Protein AF-A0A1J3FNR2-F1 (afdb_monomer_lite)

Organism: Noccaea caerulescens (NCBI:txid107243)

Secondary structure (DSSP, 8-state):
-----------------PPP-PPPP---------------------------------------SS---TT---S-HHHHHHHHHHHHHHTT--EEEEEE-SS-EEEEETTGGGT---EEEE-

Structure (mmCIF, N/CA/C/O backbone):
data_AF-A0A1J3FNR2-F1
#
_entry.id   AF-A0A1J3FNR2-F1
#
loop_
_atom_site.group_PDB
_atom_site.id
_atom_site.type_symbol
_atom_site.label_atom_id
_atom_site.label_alt_id
_atom_site.label_comp_id
_atom_site.label_asym_id
_atom_site.label_entity_id
_atom_site.label_seq_id
_atom_site.pdbx_PDB_ins_code
_atom_site.Cartn_x
_atom_site.Cartn_y
_atom_site.Cartn_z
_atom_site.occupancy
_atom_site.B_iso_or_equiv
_atom_site.auth_seq_id
_atom_site.auth_comp_id
_atom_site.auth_asym_id
_atom_site.auth_atom_id
_atom_site.pdbx_PDB_m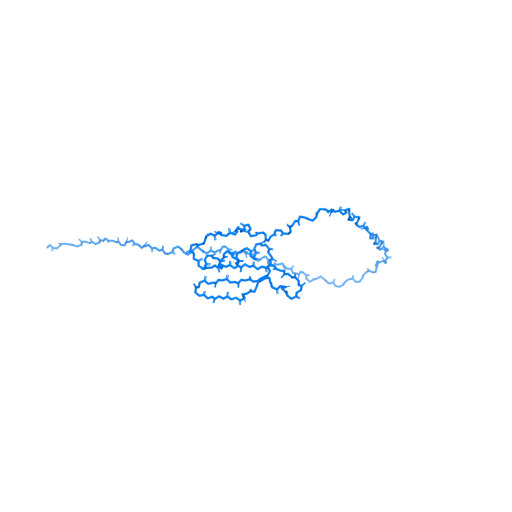odel_num
ATOM 1 N N . GLU A 1 1 ? -10.849 52.577 57.137 1.00 38.50 1 GLU A N 1
ATOM 2 C CA . GLU A 1 1 ? -10.103 51.360 56.778 1.00 38.50 1 GLU A CA 1
ATOM 3 C C . GLU A 1 1 ? -10.486 50.996 55.355 1.00 38.50 1 GLU A C 1
ATOM 5 O O . GLU A 1 1 ? -11.652 50.718 55.123 1.00 38.50 1 GLU A O 1
ATOM 10 N N . GLU A 1 2 ? -9.696 51.356 54.337 1.00 35.31 2 GLU A N 1
ATOM 11 C CA . GLU A 1 2 ? -8.333 50.847 54.023 1.00 35.31 2 GLU A CA 1
ATOM 12 C C . GLU A 1 2 ? -8.389 49.343 53.689 1.00 35.31 2 GLU A C 1
ATOM 14 O O . GLU A 1 2 ? -9.005 48.601 54.437 1.00 35.31 2 GLU A O 1
ATOM 19 N N . ALA A 1 3 ? -7.817 48.781 52.623 1.00 39.41 3 ALA A N 1
ATOM 20 C CA . ALA A 1 3 ? -7.023 49.251 51.488 1.00 39.41 3 ALA A CA 1
ATOM 21 C C . ALA A 1 3 ? -7.000 48.124 50.410 1.0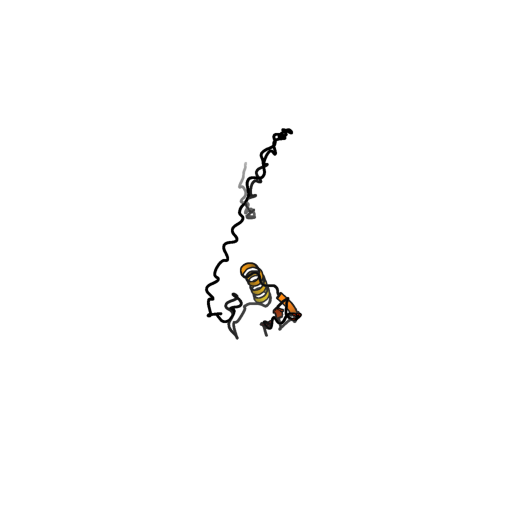0 39.41 3 ALA A C 1
ATOM 23 O O . ALA A 1 3 ? -7.453 47.015 50.682 1.00 39.41 3 ALA A O 1
ATOM 24 N N . GLU A 1 4 ? -6.534 48.458 49.194 1.00 39.41 4 GLU A N 1
ATOM 25 C CA . GLU A 1 4 ? -5.566 47.742 48.313 1.00 39.41 4 GLU A CA 1
ATOM 26 C C . GLU A 1 4 ? -5.250 46.242 48.593 1.00 39.41 4 GLU A C 1
ATOM 28 O O . GLU A 1 4 ? -5.163 45.834 49.739 1.00 39.41 4 GLU A O 1
ATOM 33 N N . LYS A 1 5 ? -4.917 45.329 47.664 1.00 45.31 5 LYS A N 1
ATOM 34 C CA . LYS A 1 5 ? -4.459 45.343 46.259 1.00 45.31 5 LYS A CA 1
ATOM 35 C C . LYS A 1 5 ? -4.274 43.876 45.786 1.00 45.31 5 LYS A C 1
ATOM 37 O O . LYS A 1 5 ? -4.012 43.006 46.603 1.00 45.31 5 LYS A O 1
ATOM 42 N N . GLU A 1 6 ? -4.328 43.700 44.462 1.00 34.16 6 GLU A N 1
ATOM 43 C CA . GLU A 1 6 ? -3.474 42.873 43.568 1.00 34.16 6 GLU A CA 1
ATOM 44 C C . GLU A 1 6 ? -3.260 41.353 43.743 1.00 34.16 6 GLU A C 1
ATOM 46 O O . GLU A 1 6 ? -3.041 40.825 44.825 1.00 34.16 6 GLU A O 1
ATOM 51 N N . GLY A 1 7 ? -3.207 40.662 42.589 1.00 32.94 7 GLY A N 1
ATOM 52 C CA . GLY A 1 7 ? -2.776 39.263 42.474 1.00 32.94 7 GLY A CA 1
ATOM 53 C C . GLY A 1 7 ? -2.953 38.639 41.079 1.00 32.94 7 GLY A C 1
ATOM 54 O O . GLY A 1 7 ? -3.861 37.851 40.862 1.00 32.94 7 GLY A O 1
ATOM 55 N N . THR A 1 8 ? -2.085 39.044 40.155 1.00 32.88 8 THR A N 1
ATOM 56 C CA . THR A 1 8 ? -1.843 38.663 38.746 1.00 32.88 8 THR A CA 1
ATOM 57 C C . THR A 1 8 ? -1.927 37.177 38.315 1.00 32.88 8 THR A C 1
ATOM 59 O O . THR A 1 8 ? -1.425 36.289 38.988 1.00 32.88 8 THR A O 1
ATOM 62 N N . GLN A 1 9 ? -2.524 37.001 37.120 1.00 39.69 9 GLN A N 1
ATOM 63 C CA . GLN A 1 9 ? -2.261 36.120 35.952 1.00 39.69 9 GLN A CA 1
ATOM 64 C C . GLN A 1 9 ? -1.335 34.891 36.069 1.00 39.69 9 GLN A C 1
ATOM 66 O O . GLN A 1 9 ? -0.185 35.013 36.467 1.00 39.69 9 GLN A O 1
ATOM 71 N N . GLU A 1 10 ? -1.750 33.785 35.435 1.00 40.09 10 GLU A N 1
ATOM 72 C CA . GLU A 1 10 ? -0.827 32.969 34.633 1.00 40.09 10 GLU A CA 1
ATOM 73 C C . GLU A 1 10 ? -1.535 32.432 33.375 1.00 40.09 10 GLU A C 1
ATOM 75 O O . GLU A 1 10 ? -2.602 31.818 33.434 1.00 40.09 10 GLU A O 1
ATOM 80 N N . GLN A 1 11 ? -0.961 32.766 32.220 1.00 36.41 11 GLN A N 1
ATOM 81 C CA . GLN A 1 11 ? -1.387 32.384 30.880 1.00 36.41 11 GLN A CA 1
ATOM 82 C C . GLN A 1 11 ? -0.645 31.100 30.486 1.00 36.41 11 GLN A C 1
ATOM 84 O O . GLN A 1 11 ? 0.581 31.089 30.478 1.00 36.41 11 GLN A O 1
ATOM 89 N N . ALA A 1 12 ? -1.363 30.041 30.106 1.00 37.00 12 ALA A N 1
ATOM 90 C CA . ALA A 1 12 ? -0.767 28.898 29.413 1.00 37.00 12 ALA A CA 1
ATOM 91 C C . ALA A 1 12 ? -0.962 29.096 27.905 1.00 37.00 12 ALA A C 1
ATOM 93 O O . ALA A 1 12 ? -2.015 28.784 27.339 1.00 37.00 12 ALA A O 1
ATOM 94 N N . GLU A 1 13 ? 0.037 29.719 27.284 1.00 41.53 13 GLU A N 1
ATOM 95 C CA . GLU A 1 13 ? 0.091 29.981 25.854 1.00 41.53 13 GLU A CA 1
ATOM 96 C C . GLU A 1 13 ? 0.412 28.703 25.061 1.00 41.53 13 GLU A C 1
ATOM 98 O O . GLU A 1 13 ? 1.105 27.786 25.492 1.00 41.53 13 GLU A O 1
ATO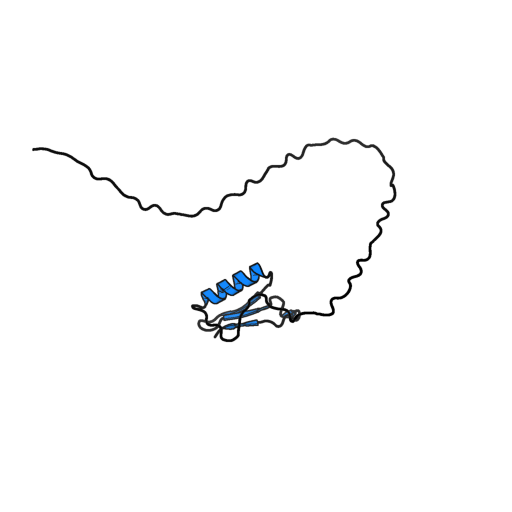M 103 N N . LYS A 1 14 ? -0.192 28.661 23.882 1.00 41.28 14 LYS A N 1
ATOM 104 C CA . LYS A 1 14 ? -0.279 27.588 22.902 1.00 41.28 14 LYS A CA 1
ATOM 105 C C . LYS A 1 14 ? 1.034 27.463 22.124 1.00 41.28 14 LYS A C 1
ATOM 107 O O . LYS A 1 14 ? 1.284 28.266 21.229 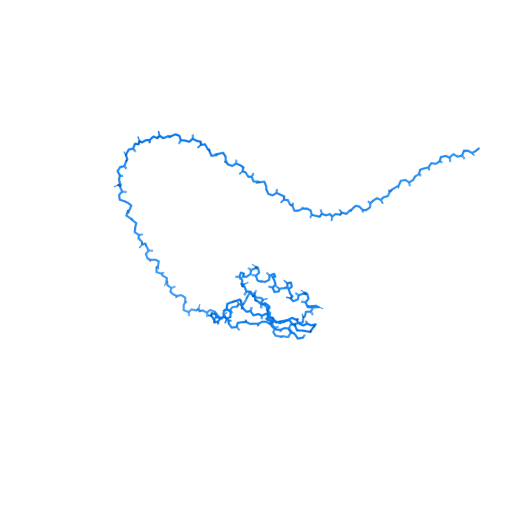1.00 41.28 14 LYS A O 1
ATOM 112 N N . GLU A 1 15 ? 1.825 26.425 22.383 1.00 35.97 15 GLU A N 1
ATOM 113 C CA . GLU A 1 15 ? 3.022 26.157 21.580 1.00 35.97 15 GLU A CA 1
ATOM 114 C C . GLU A 1 15 ? 2.632 25.516 20.235 1.00 35.97 15 GLU A C 1
ATOM 116 O O . GLU A 1 15 ? 2.311 24.334 20.114 1.00 35.97 15 GLU A O 1
ATOM 121 N N . ARG A 1 16 ? 2.586 26.363 19.204 1.00 38.03 16 ARG A N 1
ATOM 122 C CA . ARG A 1 16 ? 2.487 25.997 17.790 1.00 38.03 16 ARG A CA 1
ATOM 123 C C . ARG A 1 16 ? 3.912 25.927 17.250 1.00 38.03 16 ARG A C 1
ATOM 125 O O . ARG A 1 16 ? 4.470 26.963 16.893 1.00 38.03 16 ARG A O 1
ATOM 132 N N . THR A 1 17 ? 4.485 24.729 17.179 1.00 32.88 17 THR A N 1
ATOM 133 C CA . THR A 1 17 ? 5.789 24.494 16.545 1.00 32.88 17 THR A CA 1
ATOM 134 C C . THR A 1 17 ? 5.706 24.882 15.065 1.00 32.88 17 THR A C 1
ATOM 136 O O . THR A 1 17 ? 5.058 24.215 14.257 1.00 32.88 17 THR A O 1
ATOM 139 N N . GLN A 1 18 ? 6.301 26.025 14.732 1.00 42.28 18 GLN A N 1
ATOM 140 C CA . GLN A 1 18 ? 6.467 26.532 13.374 1.00 42.28 18 GLN A CA 1
ATOM 141 C C . GLN A 1 18 ? 7.775 25.972 12.810 1.00 42.28 18 GLN A C 1
ATOM 143 O O . GLN A 1 18 ? 8.806 25.990 13.477 1.00 42.28 18 GLN A O 1
ATOM 148 N N . GLN A 1 19 ? 7.694 25.413 11.605 1.00 40.00 19 GLN A N 1
ATOM 149 C CA . GLN A 1 19 ? 8.829 24.897 10.843 1.00 40.00 19 GLN A CA 1
ATOM 150 C C . GLN A 1 19 ? 9.749 26.067 10.449 1.00 40.00 19 GLN A C 1
ATOM 152 O O . GLN A 1 19 ? 9.218 27.119 10.092 1.00 40.00 19 GLN A O 1
ATOM 157 N N . PRO A 1 20 ? 11.085 25.920 10.491 1.00 38.25 20 PRO A N 1
ATOM 158 C CA . PRO A 1 20 ? 11.986 26.963 10.024 1.00 38.25 20 PRO A CA 1
ATOM 159 C C . PRO A 1 20 ? 11.897 27.107 8.500 1.00 38.25 20 PRO A C 1
ATOM 161 O O . PRO A 1 20 ? 12.066 26.149 7.747 1.00 38.25 20 PRO A O 1
ATOM 164 N N . GLU A 1 21 ? 11.603 28.329 8.075 1.00 47.69 21 GLU A N 1
ATOM 165 C CA . GLU A 1 21 ? 11.643 28.809 6.701 1.00 47.69 21 GLU A CA 1
ATOM 166 C C . GLU A 1 21 ? 13.087 28.831 6.175 1.00 47.69 21 GLU A C 1
ATOM 168 O O . GLU A 1 21 ? 13.935 29.603 6.622 1.00 47.69 21 GLU A O 1
ATOM 173 N N . GLU A 1 22 ? 13.377 27.928 5.241 1.00 44.38 22 GLU A N 1
ATOM 174 C CA . GLU A 1 22 ? 14.643 27.860 4.517 1.00 44.38 22 GLU A CA 1
ATOM 175 C C . GLU A 1 22 ? 14.782 29.109 3.630 1.00 44.38 22 GLU A C 1
ATOM 177 O O . GLU A 1 22 ? 13.948 29.384 2.760 1.00 44.38 22 GLU A O 1
ATOM 182 N N . GLN A 1 23 ? 15.815 29.903 3.913 1.00 42.47 23 GLN A N 1
ATOM 183 C CA . GLN A 1 23 ? 16.146 31.132 3.201 1.00 42.47 23 GLN A CA 1
ATOM 184 C C . GLN A 1 23 ? 16.545 30.782 1.767 1.00 42.47 23 GLN A C 1
ATOM 186 O O . GLN A 1 23 ? 17.504 30.050 1.537 1.00 42.47 23 GLN A O 1
ATOM 191 N N . ARG A 1 24 ? 15.785 31.295 0.798 1.00 51.28 24 ARG A N 1
ATOM 192 C CA . ARG A 1 24 ? 16.123 31.202 -0.622 1.00 51.28 24 ARG A CA 1
ATOM 193 C C . ARG A 1 24 ? 17.179 32.259 -0.905 1.00 51.28 24 ARG A C 1
ATOM 195 O O . ARG A 1 24 ? 16.908 33.440 -0.722 1.00 51.28 24 ARG A O 1
ATOM 202 N N . GLU A 1 25 ? 18.366 31.837 -1.309 1.00 46.03 25 GLU A N 1
ATOM 203 C CA . GLU A 1 25 ? 19.401 32.755 -1.772 1.00 46.03 25 GLU A CA 1
ATOM 204 C C . GLU A 1 25 ? 19.045 33.235 -3.188 1.00 46.03 25 GLU A C 1
ATOM 206 O O . GLU A 1 25 ? 18.932 32.438 -4.123 1.00 46.03 25 GLU A O 1
ATOM 211 N N . ASP A 1 26 ? 18.831 34.543 -3.337 1.00 42.97 26 ASP A N 1
ATOM 212 C CA . ASP A 1 26 ? 18.674 35.213 -4.625 1.00 42.97 26 ASP A CA 1
ATOM 213 C C . ASP A 1 26 ? 20.036 35.252 -5.340 1.00 42.97 26 ASP A C 1
ATOM 215 O O . ASP A 1 26 ? 20.936 36.007 -4.970 1.00 42.97 26 ASP A O 1
ATOM 219 N N . VAL A 1 27 ? 20.211 34.416 -6.365 1.00 59.38 27 VAL A N 1
ATOM 220 C CA . VAL A 1 27 ? 21.384 34.472 -7.246 1.00 59.38 27 VAL A CA 1
ATOM 221 C C . VAL A 1 27 ? 21.208 35.587 -8.278 1.00 59.38 27 VAL A C 1
ATOM 223 O O . VAL A 1 27 ? 20.373 35.499 -9.178 1.00 59.38 27 VAL A O 1
ATOM 226 N N . ASP A 1 28 ? 22.013 36.640 -8.140 1.00 52.28 28 ASP A N 1
ATOM 227 C CA . ASP A 1 28 ? 22.163 37.720 -9.118 1.00 52.28 28 ASP A CA 1
ATOM 228 C C . ASP A 1 28 ? 22.718 37.153 -10.438 1.00 52.28 28 ASP A C 1
ATOM 230 O O . ASP A 1 28 ? 23.877 36.741 -10.530 1.00 52.28 28 ASP A O 1
ATOM 234 N N . VAL A 1 29 ? 21.869 37.074 -11.467 1.00 59.81 29 VAL A N 1
ATOM 235 C CA . VAL A 1 29 ? 22.291 36.722 -12.829 1.00 59.81 29 VAL A CA 1
ATOM 236 C C . VAL A 1 29 ? 22.848 37.986 -13.471 1.00 59.81 29 VAL A C 1
ATOM 238 O O . VAL A 1 29 ? 22.105 38.797 -14.020 1.00 59.81 29 VAL A O 1
ATOM 241 N N . GLY A 1 30 ? 24.167 38.148 -13.377 1.00 49.72 30 GLY A N 1
ATOM 242 C CA . GLY A 1 30 ? 24.894 39.211 -14.059 1.00 49.72 30 GLY A CA 1
ATOM 243 C C . GLY A 1 30 ? 24.700 39.148 -15.577 1.00 49.72 30 GLY A C 1
ATOM 244 O O . GLY A 1 30 ? 24.971 38.127 -16.211 1.00 49.72 30 GLY A O 1
ATOM 245 N N . ASP A 1 31 ? 24.241 40.263 -16.144 1.00 55.62 31 ASP A N 1
ATOM 246 C CA . ASP A 1 31 ? 24.133 40.525 -17.579 1.00 55.62 31 ASP A CA 1
ATOM 247 C C . ASP A 1 31 ? 25.548 40.619 -18.183 1.00 55.62 31 ASP A C 1
ATOM 249 O O . ASP A 1 31 ? 26.294 41.571 -17.942 1.00 55.62 31 ASP A O 1
ATOM 253 N N . GLY A 1 32 ? 25.962 39.554 -18.875 1.00 50.88 32 GLY A N 1
ATOM 254 C CA . GLY A 1 32 ? 27.281 39.409 -19.489 1.00 50.88 32 GLY A CA 1
ATOM 255 C C . GLY A 1 32 ? 27.198 39.530 -21.006 1.00 50.88 32 GLY A C 1
ATOM 256 O O . GLY A 1 32 ? 26.755 38.606 -21.685 1.00 50.88 32 GLY A O 1
ATOM 257 N N . ASP A 1 33 ? 27.637 40.682 -21.502 1.00 56.50 33 ASP A N 1
ATOM 258 C CA . ASP A 1 33 ? 27.569 41.144 -22.886 1.00 56.50 33 ASP A CA 1
ATOM 259 C C . ASP A 1 33 ? 28.273 40.249 -23.931 1.00 56.50 33 ASP A C 1
ATOM 261 O O . ASP A 1 33 ? 29.210 39.490 -23.669 1.00 56.50 33 ASP A O 1
ATOM 265 N N . ASN A 1 34 ? 27.802 40.413 -25.164 1.00 62.50 34 ASN A N 1
ATOM 266 C CA . ASN A 1 34 ? 28.135 39.694 -26.387 1.00 62.50 34 ASN A CA 1
ATOM 267 C C . ASN A 1 34 ? 29.588 39.925 -26.850 1.00 62.50 34 ASN A C 1
ATOM 269 O O . ASN A 1 34 ? 29.970 41.032 -27.230 1.00 62.50 34 ASN A O 1
ATOM 273 N N . GLY A 1 35 ? 30.375 38.847 -26.925 1.00 47.84 35 GLY A N 1
ATOM 274 C CA . GLY A 1 35 ? 31.725 38.844 -27.487 1.00 47.84 35 GLY A CA 1
ATOM 275 C C . GLY A 1 35 ? 31.981 37.619 -28.361 1.00 47.84 35 GLY A C 1
ATOM 276 O O . GLY A 1 35 ? 32.462 36.595 -27.887 1.00 47.84 35 GLY A O 1
ATOM 277 N N . ASN A 1 36 ? 31.686 37.735 -29.657 1.00 62.03 36 ASN A N 1
ATOM 278 C CA . ASN A 1 36 ? 32.147 36.812 -30.694 1.00 62.03 36 ASN A CA 1
ATOM 279 C C . ASN A 1 36 ? 33.680 36.702 -30.674 1.00 62.03 36 ASN A C 1
ATOM 281 O O . ASN A 1 36 ? 34.355 37.683 -30.973 1.00 62.03 36 ASN A O 1
ATOM 285 N N . ASN A 1 37 ? 34.210 35.506 -30.413 1.00 55.12 37 ASN A N 1
ATOM 286 C CA . ASN A 1 37 ? 35.548 35.100 -30.837 1.00 55.12 37 ASN A CA 1
ATOM 287 C C . ASN A 1 37 ? 35.535 33.604 -31.161 1.00 55.12 37 ASN A C 1
ATOM 289 O O . ASN A 1 37 ? 35.421 32.757 -30.277 1.00 55.12 37 ASN A O 1
ATOM 293 N N . GLY A 1 38 ? 35.617 33.299 -32.458 1.00 56.50 38 GLY A N 1
ATOM 294 C CA . GLY A 1 38 ? 35.671 31.940 -32.975 1.00 56.50 38 GLY A CA 1
ATOM 295 C C . GLY A 1 38 ? 36.834 31.148 -32.384 1.00 56.50 38 GLY A C 1
ATOM 296 O O . GLY A 1 38 ? 37.989 31.563 -32.455 1.00 56.50 38 GLY A O 1
ATOM 297 N N . VAL A 1 39 ? 36.512 29.971 -31.857 1.00 52.97 39 VAL A N 1
ATOM 298 C CA . VAL A 1 39 ? 37.467 28.916 -31.530 1.00 52.97 39 VAL A CA 1
ATOM 299 C C . VAL A 1 39 ? 36.935 27.625 -32.140 1.00 52.97 39 VAL A C 1
ATOM 301 O O . VAL A 1 39 ? 35.760 27.291 -32.003 1.00 52.97 39 VAL A O 1
ATOM 304 N N . GLY A 1 40 ? 37.780 26.984 -32.946 1.00 47.31 40 GLY A N 1
ATOM 305 C CA . GLY A 1 40 ? 37.409 25.863 -33.797 1.00 47.31 40 GLY A CA 1
ATOM 306 C C . GLY A 1 40 ? 36.876 24.668 -33.015 1.00 47.31 40 GLY A C 1
ATOM 307 O O . GLY A 1 40 ? 37.283 24.422 -31.882 1.00 47.31 40 GLY A O 1
ATOM 308 N N . SER A 1 41 ? 35.990 23.907 -33.662 1.00 55.72 41 SER A N 1
ATOM 309 C CA . SER A 1 41 ? 35.586 22.567 -33.237 1.00 55.72 41 SER A CA 1
ATOM 310 C C . SER A 1 41 ? 36.815 21.666 -33.101 1.00 55.72 41 SER A C 1
ATOM 312 O O . SER A 1 41 ? 37.232 21.009 -34.053 1.00 55.72 41 SER A O 1
ATOM 314 N N . ALA A 1 42 ? 37.407 21.643 -31.913 1.00 56.72 42 ALA A N 1
ATOM 315 C CA . ALA A 1 42 ? 38.289 20.577 -31.490 1.00 56.72 42 ALA A CA 1
ATOM 316 C C . ALA A 1 42 ? 37.391 19.434 -31.011 1.00 56.72 42 ALA A C 1
ATOM 318 O O . ALA A 1 42 ? 36.816 19.507 -29.933 1.00 56.72 42 ALA A O 1
ATOM 319 N N . PHE A 1 43 ? 37.207 18.463 -31.905 1.00 52.56 43 PHE A N 1
ATOM 320 C CA . PHE A 1 43 ? 36.776 17.083 -31.684 1.00 52.56 43 PHE A CA 1
ATOM 321 C C . PHE A 1 43 ? 36.519 16.718 -30.211 1.00 52.56 43 PHE A C 1
ATOM 323 O O . PHE A 1 43 ? 37.441 16.359 -29.481 1.00 52.56 43 PHE A O 1
ATOM 330 N N . ASP A 1 44 ? 35.253 16.788 -29.800 1.00 58.19 44 ASP A N 1
ATOM 331 C CA . ASP A 1 44 ? 34.761 16.072 -28.626 1.00 58.19 44 ASP A CA 1
ATOM 332 C C . ASP A 1 44 ? 34.646 14.598 -29.033 1.00 58.19 44 ASP A C 1
ATOM 334 O O . ASP A 1 44 ? 33.655 14.161 -29.621 1.00 58.19 44 ASP A O 1
ATOM 338 N N . ASP A 1 45 ? 35.738 13.854 -28.855 1.00 56.72 45 ASP A N 1
ATOM 339 C CA . ASP A 1 45 ? 35.768 12.405 -29.041 1.00 56.72 45 ASP A CA 1
ATOM 340 C C . ASP A 1 45 ? 35.002 11.783 -27.864 1.00 56.72 45 ASP A C 1
ATOM 342 O O . ASP A 1 45 ? 35.564 11.411 -26.831 1.00 56.72 45 ASP A O 1
ATOM 346 N N . HIS A 1 46 ? 33.673 11.787 -27.979 1.00 62.88 46 HIS A N 1
ATOM 347 C CA . HIS A 1 46 ? 32.760 11.236 -26.990 1.00 62.88 46 HIS A CA 1
ATOM 348 C C . HIS A 1 46 ? 32.875 9.705 -27.009 1.00 62.88 46 HIS A C 1
ATOM 350 O O . HIS A 1 46 ? 32.075 8.998 -27.625 1.00 62.88 46 HIS A O 1
ATOM 356 N N . VAL A 1 47 ? 33.912 9.176 -26.359 1.00 65.81 47 VAL A N 1
ATOM 357 C CA . VAL A 1 47 ? 34.075 7.738 -26.141 1.00 65.81 47 VAL A CA 1
ATOM 358 C C . VAL A 1 47 ? 32.956 7.282 -25.208 1.00 65.81 47 VAL A C 1
ATOM 360 O O . VAL A 1 47 ? 33.032 7.442 -23.989 1.00 65.81 47 VAL A O 1
ATOM 363 N N . GLU A 1 48 ? 31.899 6.700 -25.778 1.00 69.31 48 GLU A N 1
ATOM 364 C CA . GLU A 1 48 ? 30.882 5.995 -25.003 1.00 69.31 48 GLU A CA 1
ATOM 365 C C . GLU A 1 48 ? 31.522 4.773 -24.343 1.00 69.31 48 GLU A C 1
ATOM 367 O O . GLU A 1 48 ? 31.695 3.709 -24.941 1.00 69.31 48 GLU A O 1
ATOM 372 N N . PHE A 1 49 ? 31.905 4.933 -23.077 1.00 64.44 49 PHE A N 1
ATOM 373 C CA . PHE A 1 49 ? 32.365 3.823 -22.262 1.00 64.44 49 PHE A CA 1
ATOM 374 C C . PHE A 1 49 ? 31.155 2.942 -21.958 1.00 64.44 49 PHE A C 1
ATOM 376 O O . PHE A 1 49 ? 30.362 3.224 -21.055 1.00 64.44 49 PHE A O 1
ATOM 383 N N . GLN A 1 50 ? 30.986 1.887 -22.752 1.00 64.81 50 GLN A N 1
ATOM 384 C CA . GLN A 1 50 ? 29.921 0.919 -22.560 1.00 64.81 50 GLN A CA 1
ATOM 385 C C . GLN A 1 50 ? 30.090 0.298 -21.175 1.00 64.81 50 GLN A C 1
ATOM 387 O O . GLN A 1 50 ? 30.980 -0.524 -20.948 1.00 64.81 50 GLN A O 1
ATOM 392 N N . ARG A 1 51 ? 29.267 0.739 -20.215 1.00 64.50 51 ARG A N 1
ATOM 393 C CA . ARG A 1 51 ? 29.268 0.161 -18.874 1.00 64.50 51 ARG A CA 1
ATOM 394 C C . ARG A 1 51 ? 28.920 -1.307 -19.034 1.00 64.50 51 ARG A C 1
ATOM 396 O O . ARG A 1 51 ? 27.785 -1.649 -19.362 1.00 64.50 51 ARG A O 1
ATOM 403 N N . VAL A 1 52 ? 29.908 -2.166 -18.818 1.00 65.50 52 VAL A N 1
ATOM 404 C CA . VAL A 1 52 ? 29.684 -3.597 -18.675 1.00 65.50 52 VAL A CA 1
ATOM 405 C C . VAL A 1 52 ? 28.864 -3.754 -17.401 1.00 65.50 52 VAL A C 1
ATOM 407 O O . VAL A 1 52 ? 29.398 -3.706 -16.295 1.00 65.50 52 VAL A O 1
ATOM 410 N N . ILE A 1 53 ? 27.546 -3.863 -17.558 1.00 67.06 53 ILE A N 1
ATOM 411 C CA . ILE A 1 53 ? 26.661 -4.283 -16.480 1.00 67.06 53 ILE A CA 1
ATOM 412 C C . ILE A 1 53 ? 26.963 -5.765 -16.278 1.00 67.06 53 ILE A C 1
ATOM 414 O O . ILE A 1 53 ? 26.432 -6.627 -16.975 1.00 67.06 53 ILE A O 1
ATOM 418 N N . VAL A 1 54 ? 27.907 -6.051 -15.381 1.00 73.06 54 VAL A N 1
ATOM 419 C CA . VAL A 1 54 ? 28.122 -7.402 -14.870 1.00 73.06 54 VAL A CA 1
ATOM 420 C C . VAL A 1 54 ? 26.839 -7.754 -14.133 1.00 73.06 54 VAL A C 1
ATOM 422 O O . VAL A 1 54 ? 26.540 -7.169 -13.094 1.00 73.06 54 VAL A O 1
ATOM 425 N N . GLY A 1 55 ? 26.025 -8.601 -14.760 1.00 64.62 55 GLY A N 1
ATOM 426 C CA . GLY A 1 55 ? 24.703 -8.944 -14.265 1.00 64.62 55 GLY A CA 1
ATOM 427 C C . GLY A 1 55 ? 24.786 -9.493 -12.847 1.00 64.62 55 GLY A C 1
ATOM 428 O O . GLY A 1 55 ? 25.518 -10.442 -12.592 1.00 64.62 55 GLY A O 1
ATOM 429 N N . CYS A 1 56 ? 24.026 -8.889 -11.940 1.00 65.81 56 CYS A N 1
ATOM 430 C CA . CYS A 1 56 ? 23.585 -9.544 -10.724 1.00 65.81 56 CYS A CA 1
ATOM 431 C C . CYS A 1 56 ? 22.420 -10.460 -11.119 1.00 65.81 56 CYS A C 1
ATOM 433 O O . CYS A 1 56 ? 21.299 -10.014 -11.341 1.00 65.81 56 CYS A O 1
ATOM 435 N N . ASP A 1 57 ? 22.711 -11.749 -11.254 1.00 68.94 57 ASP A N 1
ATOM 436 C CA . ASP A 1 57 ? 21.755 -12.839 -11.484 1.00 68.94 57 ASP A CA 1
ATOM 437 C C . ASP A 1 57 ? 20.829 -13.090 -10.280 1.00 68.94 57 ASP A C 1
ATOM 439 O O . ASP A 1 57 ? 19.873 -13.859 -10.373 1.00 68.94 57 ASP A O 1
ATOM 443 N N . TYR A 1 58 ? 21.067 -12.390 -9.169 1.00 65.75 58 TYR A N 1
ATOM 444 C CA . TYR A 1 58 ? 20.219 -12.406 -7.991 1.00 65.75 58 TYR A CA 1
ATOM 445 C C . TYR A 1 58 ? 19.227 -11.236 -8.013 1.00 65.75 58 TYR A C 1
ATOM 447 O O . TYR A 1 58 ? 19.568 -10.097 -7.690 1.00 65.75 58 TYR A O 1
ATOM 455 N N . VAL A 1 59 ? 17.986 -11.540 -8.393 1.00 64.44 59 VAL A N 1
ATOM 456 C CA . VAL A 1 59 ? 16.825 -10.686 -8.131 1.00 64.44 59 VAL A CA 1
ATOM 457 C C . VAL A 1 59 ? 16.211 -11.199 -6.835 1.00 64.44 59 VAL A C 1
ATOM 459 O O . VAL A 1 59 ? 15.648 -12.292 -6.821 1.00 64.44 59 VAL A O 1
ATOM 462 N N . ASP A 1 60 ? 16.369 -10.446 -5.748 1.00 65.56 60 ASP A N 1
ATOM 463 C CA . ASP A 1 60 ? 15.634 -10.716 -4.510 1.00 65.56 60 ASP A CA 1
ATOM 464 C C . ASP A 1 60 ? 14.125 -10.651 -4.802 1.00 65.56 60 ASP A C 1
ATOM 466 O O . ASP A 1 60 ? 13.696 -9.897 -5.687 1.00 65.56 60 ASP A O 1
ATOM 470 N N . GLU A 1 61 ? 13.311 -11.446 -4.100 1.00 69.06 61 GLU A N 1
ATOM 471 C CA . GLU A 1 61 ? 11.860 -11.258 -4.160 1.00 69.06 61 GLU A CA 1
ATOM 472 C C . GLU A 1 61 ? 11.567 -9.806 -3.784 1.00 69.06 61 GLU A C 1
ATOM 474 O O . GLU A 1 61 ? 11.988 -9.336 -2.734 1.00 69.06 61 GLU A O 1
ATOM 479 N N . TRP A 1 62 ? 10.917 -9.068 -4.688 1.00 64.94 62 TRP A N 1
ATOM 480 C CA . TRP A 1 62 ? 10.661 -7.648 -4.486 1.00 64.94 62 TRP A CA 1
ATOM 481 C C . TRP A 1 62 ? 9.906 -7.448 -3.166 1.00 64.94 62 TRP A C 1
ATOM 483 O O . TRP A 1 62 ? 8.740 -7.831 -3.054 1.00 64.94 62 TRP A O 1
ATOM 493 N N . ASP A 1 63 ? 10.587 -6.871 -2.178 1.00 70.88 63 ASP A N 1
ATOM 494 C CA . ASP A 1 63 ? 9.980 -6.452 -0.924 1.00 70.88 63 ASP A CA 1
ATOM 495 C C . ASP A 1 63 ? 9.194 -5.162 -1.168 1.00 70.88 63 ASP A C 1
ATOM 497 O O . ASP A 1 63 ? 9.686 -4.212 -1.785 1.00 70.88 63 ASP A O 1
ATOM 501 N N . ASP A 1 64 ? 7.962 -5.109 -0.670 1.00 68.50 64 ASP A N 1
ATOM 502 C CA . ASP A 1 64 ? 7.112 -3.924 -0.803 1.00 68.50 64 ASP A CA 1
ATOM 503 C C . ASP A 1 64 ? 7.597 -2.746 0.065 1.00 68.50 64 ASP A C 1
ATOM 505 O O . ASP A 1 64 ? 7.049 -1.636 0.005 1.00 68.50 64 ASP A O 1
ATOM 509 N N . GLY A 1 65 ? 8.636 -2.992 0.874 1.00 77.06 65 GLY A N 1
ATOM 510 C CA . GLY A 1 65 ? 9.257 -2.049 1.791 1.00 77.06 65 GLY A CA 1
ATOM 511 C C . GLY A 1 65 ? 8.326 -1.643 2.931 1.00 77.06 65 GLY A C 1
ATOM 512 O O . GLY A 1 65 ? 8.625 -0.698 3.666 1.00 77.06 65 GLY A O 1
ATOM 513 N N . MET A 1 66 ? 7.167 -2.293 3.070 1.00 83.19 66 MET A N 1
ATOM 514 C CA . MET A 1 66 ? 6.197 -1.994 4.117 1.00 83.19 66 MET A CA 1
ATOM 515 C C . MET A 1 66 ? 6.492 -2.805 5.382 1.00 83.19 66 MET A C 1
ATOM 517 O O . MET A 1 66 ? 6.177 -2.344 6.476 1.00 83.19 66 MET A O 1
ATOM 521 N N . GLY A 1 67 ? 7.111 -3.984 5.272 1.00 85.56 67 GLY A N 1
ATOM 522 C CA . GLY A 1 67 ? 7.417 -4.821 6.439 1.00 85.56 67 GLY A CA 1
ATOM 523 C C . GLY A 1 67 ? 6.160 -5.297 7.177 1.00 85.56 67 GLY A C 1
ATOM 524 O O . GLY A 1 67 ? 6.166 -5.439 8.401 1.00 85.56 67 GLY A O 1
ATOM 525 N N . LEU A 1 68 ? 5.062 -5.496 6.443 1.00 87.38 68 LEU A N 1
ATOM 526 C CA . LEU A 1 68 ? 3.804 -6.000 6.986 1.00 87.38 68 LEU A CA 1
ATOM 527 C C . LEU A 1 68 ? 3.790 -7.526 7.017 1.00 87.38 68 LEU A C 1
ATOM 529 O O . LEU A 1 68 ? 4.271 -8.188 6.101 1.00 87.38 68 LEU A O 1
ATOM 533 N N . PHE A 1 69 ? 3.133 -8.088 8.027 1.00 87.38 69 PHE A N 1
ATOM 534 C CA . PHE A 1 69 ? 2.856 -9.522 8.100 1.00 87.38 69 PHE A CA 1
ATOM 535 C C . PHE A 1 69 ? 1.351 -9.806 8.113 1.00 87.38 69 PHE A C 1
ATOM 537 O O . PHE A 1 69 ? 0.527 -9.007 8.568 1.00 87.38 69 PHE A O 1
ATOM 544 N N . ILE A 1 70 ? 0.970 -10.975 7.595 1.00 87.44 70 ILE A N 1
ATOM 545 C CA . ILE A 1 70 ? -0.429 -11.411 7.574 1.00 87.44 70 ILE A CA 1
ATOM 546 C C . ILE A 1 70 ? -0.924 -11.572 9.015 1.00 87.44 70 ILE A C 1
ATOM 548 O O . ILE A 1 70 ? -0.308 -12.269 9.816 1.00 87.44 70 ILE A O 1
ATOM 552 N N . GLY A 1 71 ? -2.062 -10.946 9.328 1.00 88.06 71 GLY A N 1
ATOM 553 C CA . GLY A 1 71 ? -2.646 -10.965 10.672 1.00 88.06 71 GLY A CA 1
ATOM 554 C C . GLY A 1 71 ? -2.122 -9.871 11.603 1.00 88.06 71 GLY A C 1
ATOM 555 O O . GLY A 1 71 ? -2.500 -9.864 12.769 1.00 88.06 71 GLY A O 1
ATOM 556 N N . GLN A 1 72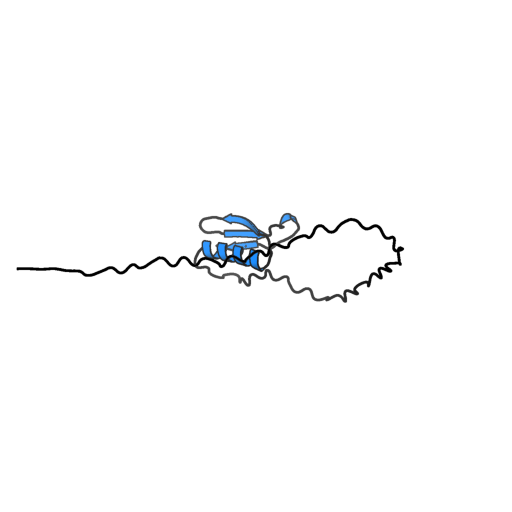 ? -1.300 -8.941 11.106 1.00 90.50 72 GLN A N 1
ATOM 557 C CA . GLN A 1 72 ? -0.919 -7.753 11.862 1.00 90.50 72 GLN A CA 1
ATOM 558 C C . GLN A 1 72 ? -2.156 -6.959 12.293 1.00 90.50 72 GLN A C 1
ATOM 560 O O . GLN A 1 72 ? -2.999 -6.577 11.475 1.00 90.50 72 GLN A O 1
ATOM 565 N N . GLU A 1 73 ? -2.242 -6.701 13.592 1.00 93.06 73 GLU A N 1
ATOM 566 C CA . GLU A 1 73 ? -3.323 -5.930 14.187 1.00 93.06 73 GLU A CA 1
ATOM 567 C C . GLU A 1 73 ? -2.993 -4.438 14.150 1.00 93.06 73 GLU A C 1
ATOM 569 O O . GLU A 1 73 ? -1.862 -4.016 14.394 1.00 93.06 73 GLU A O 1
ATOM 574 N N . PHE A 1 74 ? -4.006 -3.629 13.851 1.00 90.12 74 PHE A N 1
ATOM 575 C CA . PHE A 1 74 ? -3.915 -2.175 13.869 1.00 90.12 74 PHE A CA 1
ATOM 576 C C . PHE A 1 74 ? -4.940 -1.614 14.853 1.00 90.12 74 PHE A C 1
ATOM 578 O O . PHE A 1 74 ? -6.045 -2.154 14.949 1.00 90.12 74 PHE A O 1
ATOM 585 N N . PRO A 1 75 ? -4.620 -0.511 15.553 1.00 91.31 75 PRO A N 1
ATOM 586 C CA . PRO A 1 75 ? -5.519 0.066 16.549 1.00 91.31 75 PRO A CA 1
ATOM 587 C C . PRO A 1 75 ? -6.789 0.656 15.922 1.00 91.31 75 PRO A C 1
ATOM 589 O O . PRO A 1 75 ? -7.840 0.694 16.557 1.00 91.31 75 PRO A O 1
ATOM 592 N N . SER A 1 76 ? -6.703 1.129 14.677 1.00 92.62 76 SER A N 1
ATOM 593 C CA . SER A 1 76 ? -7.824 1.712 13.949 1.00 92.62 76 SER A CA 1
ATOM 594 C C . SER A 1 76 ? -7.639 1.589 12.440 1.00 92.62 76 SER A C 1
ATOM 596 O O . SER A 1 76 ? -6.553 1.290 11.935 1.00 92.62 76 SER A O 1
ATOM 598 N N . LYS A 1 77 ? -8.714 1.853 11.695 1.00 91.06 77 LYS A N 1
ATOM 599 C CA . LYS A 1 77 ? -8.668 1.919 10.232 1.00 91.06 77 LYS A CA 1
ATOM 600 C C . LYS A 1 77 ? -7.799 3.084 9.760 1.00 91.06 77 LYS A C 1
ATOM 602 O O . LYS A 1 77 ? -7.086 2.953 8.770 1.00 91.06 77 LYS A O 1
ATOM 607 N N . GLU A 1 78 ? -7.865 4.207 10.461 1.00 92.81 78 GLU A N 1
ATOM 608 C CA . GLU A 1 78 ? -7.091 5.414 10.186 1.00 92.81 78 GLU A CA 1
ATOM 609 C C . GLU A 1 78 ? -5.591 5.130 10.318 1.00 92.81 78 GLU A C 1
ATOM 611 O O . GLU A 1 78 ? -4.827 5.540 9.451 1.00 92.81 78 GLU A O 1
ATOM 616 N N . ALA A 1 79 ? -5.184 4.327 11.309 1.00 93.62 79 ALA A N 1
ATOM 617 C CA . ALA A 1 79 ? -3.790 3.914 11.468 1.00 93.62 79 ALA A CA 1
ATOM 618 C C . ALA A 1 79 ? -3.277 3.111 10.260 1.00 93.62 79 ALA A C 1
ATOM 620 O O . ALA A 1 79 ? -2.152 3.314 9.811 1.00 93.62 79 ALA A O 1
ATOM 621 N N . VAL A 1 80 ? -4.110 2.238 9.679 1.00 93.19 80 VAL A N 1
ATOM 622 C CA . VAL A 1 80 ? -3.764 1.519 8.438 1.00 93.19 80 VAL A CA 1
ATOM 623 C C . VAL A 1 80 ? -3.603 2.496 7.272 1.00 93.19 80 VAL A C 1
ATOM 625 O O . VAL A 1 80 ? -2.687 2.358 6.466 1.00 93.19 80 VAL A O 1
ATOM 628 N N . GLN A 1 81 ? -4.497 3.479 7.158 1.00 93.62 81 GLN A N 1
ATOM 629 C CA . GLN A 1 81 ? -4.458 4.465 6.077 1.00 93.62 81 GLN A CA 1
ATOM 630 C C . GLN A 1 81 ? -3.207 5.337 6.151 1.00 93.62 81 GLN A C 1
ATOM 632 O O . GLN A 1 81 ? -2.536 5.525 5.137 1.00 93.62 81 GLN A O 1
ATOM 637 N N . GLU A 1 82 ? -2.891 5.838 7.342 1.00 95.00 82 GLU A N 1
ATOM 638 C CA . GLU A 1 82 ? -1.694 6.633 7.598 1.00 95.00 82 GLU A CA 1
ATOM 639 C C . GLU A 1 82 ? -0.427 5.819 7.338 1.00 95.00 82 GLU A C 1
ATOM 641 O O . GLU A 1 82 ? 0.480 6.298 6.659 1.00 95.00 82 GLU A O 1
ATOM 646 N N . PHE A 1 83 ? -0.397 4.562 7.787 1.00 93.75 83 PHE A N 1
ATOM 647 C CA . PHE A 1 83 ? 0.705 3.651 7.513 1.00 93.75 83 PHE A CA 1
ATOM 648 C C . PHE A 1 83 ? 0.927 3.473 6.006 1.00 93.75 83 PHE A C 1
ATOM 650 O O . PHE A 1 83 ? 2.028 3.710 5.515 1.00 93.75 83 PHE A O 1
ATOM 657 N N . VAL A 1 84 ? -0.116 3.115 5.249 1.00 93.06 84 VAL A N 1
ATOM 658 C CA . VAL A 1 84 ? -0.005 2.909 3.796 1.00 93.06 84 VAL A CA 1
ATOM 659 C C . VAL A 1 84 ? 0.414 4.202 3.093 1.00 93.06 84 VAL A C 1
ATOM 661 O O . VAL A 1 84 ? 1.255 4.161 2.197 1.00 93.06 84 VAL A O 1
ATOM 664 N N . ALA A 1 85 ? -0.119 5.356 3.504 1.00 93.81 85 ALA A N 1
ATOM 665 C CA . ALA A 1 85 ? 0.271 6.650 2.954 1.00 93.81 85 ALA A CA 1
ATOM 666 C C . ALA A 1 85 ? 1.747 6.978 3.242 1.00 93.81 85 ALA A C 1
ATOM 668 O O . ALA A 1 85 ? 2.492 7.305 2.318 1.00 93.81 85 ALA A O 1
ATOM 669 N N . SER A 1 86 ? 2.192 6.824 4.489 1.00 94.06 86 SER A N 1
ATOM 670 C CA . SER A 1 86 ? 3.584 7.049 4.884 1.00 94.06 86 SER A CA 1
ATOM 671 C C . SER A 1 86 ? 4.534 6.107 4.141 1.00 94.06 86 SER A C 1
ATOM 673 O O . SER A 1 86 ? 5.535 6.559 3.588 1.00 94.06 86 SER A O 1
ATOM 675 N N . SER A 1 87 ? 4.214 4.815 4.067 1.00 92.25 87 SER A N 1
ATOM 676 C CA . SER A 1 87 ? 5.028 3.826 3.354 1.00 92.25 87 SER A CA 1
ATOM 677 C C . SER A 1 87 ? 5.075 4.103 1.855 1.00 92.25 87 SER A C 1
ATOM 679 O O . SER A 1 87 ? 6.146 4.039 1.264 1.00 92.25 87 SER A O 1
ATOM 681 N N . SER A 1 88 ? 3.958 4.513 1.246 1.00 91.75 88 SER A N 1
ATOM 682 C CA . SER A 1 88 ? 3.932 4.890 -0.174 1.00 91.75 88 SER A CA 1
ATOM 683 C C . SER A 1 88 ? 4.855 6.064 -0.488 1.00 91.75 88 SER A C 1
ATOM 685 O O . SER A 1 88 ? 5.514 6.078 -1.525 1.00 91.75 88 SER A O 1
ATOM 687 N N . HIS A 1 89 ? 4.940 7.025 0.435 1.00 91.44 89 HIS A N 1
ATOM 688 C CA . HIS A 1 89 ? 5.804 8.186 0.292 1.00 91.44 89 HIS A CA 1
ATOM 689 C C . HIS A 1 89 ? 7.278 7.825 0.506 1.00 91.44 89 HIS A C 1
ATOM 691 O O . HIS A 1 89 ? 8.122 8.239 -0.280 1.00 91.44 89 HIS A O 1
ATOM 697 N N . ARG A 1 90 ? 7.585 7.022 1.533 1.00 91.12 90 ARG A N 1
ATOM 698 C CA . ARG A 1 90 ? 8.959 6.601 1.857 1.00 91.12 90 ARG A CA 1
ATOM 699 C C . ARG A 1 90 ? 9.555 5.657 0.815 1.00 91.12 90 ARG A C 1
ATOM 701 O O . ARG A 1 90 ? 10.723 5.795 0.480 1.00 91.12 90 ARG A O 1
ATOM 708 N N . ASN A 1 91 ? 8.750 4.731 0.301 1.00 89.19 91 ASN A N 1
ATOM 709 C CA . ASN A 1 91 ? 9.184 3.691 -0.635 1.00 89.19 91 ASN A CA 1
ATOM 710 C C . ASN A 1 91 ? 8.828 4.016 -2.096 1.00 89.19 91 ASN A C 1
ATOM 712 O O . ASN A 1 91 ? 8.989 3.171 -2.972 1.00 89.19 91 ASN A O 1
ATOM 716 N N . CYS A 1 92 ? 8.326 5.225 -2.369 1.00 89.19 92 CYS A N 1
ATOM 717 C CA . CYS A 1 92 ? 8.038 5.733 -3.713 1.00 89.19 92 CYS A CA 1
ATOM 718 C C . CYS A 1 92 ? 7.120 4.838 -4.571 1.00 89.19 92 CYS A C 1
ATOM 720 O O . CYS A 1 92 ? 7.273 4.785 -5.793 1.00 89.19 92 CYS A O 1
ATOM 722 N N . PHE A 1 93 ? 6.137 4.160 -3.968 1.00 87.75 93 PHE A N 1
ATOM 723 C CA . PHE A 1 93 ? 5.152 3.366 -4.710 1.00 87.75 93 PHE A CA 1
ATOM 724 C C . PHE A 1 93 ? 3.782 4.042 -4.759 1.00 87.75 93 PHE A C 1
ATOM 726 O O . PHE A 1 93 ? 3.343 4.717 -3.831 1.00 87.75 93 PHE A O 1
ATOM 733 N N . GLY A 1 94 ? 3.053 3.818 -5.851 1.00 90.88 94 GLY A N 1
ATOM 734 C CA . GLY A 1 94 ? 1.681 4.292 -5.999 1.00 90.88 94 GLY A CA 1
ATOM 735 C C . GLY A 1 94 ? 0.656 3.223 -5.626 1.00 90.88 94 GLY A C 1
ATOM 736 O O . GLY A 1 94 ? 0.764 2.067 -6.036 1.00 90.88 94 GLY A O 1
ATOM 737 N N . TYR A 1 95 ? -0.414 3.626 -4.943 1.00 93.88 95 TYR A N 1
ATOM 738 C CA . TYR A 1 95 ? -1.559 2.759 -4.665 1.00 93.88 95 TYR A CA 1
ATOM 739 C C . TYR A 1 95 ? -2.883 3.422 -5.050 1.00 93.88 95 TYR A C 1
ATOM 741 O O . TYR A 1 95 ? -2.991 4.638 -5.205 1.00 93.88 95 TYR A O 1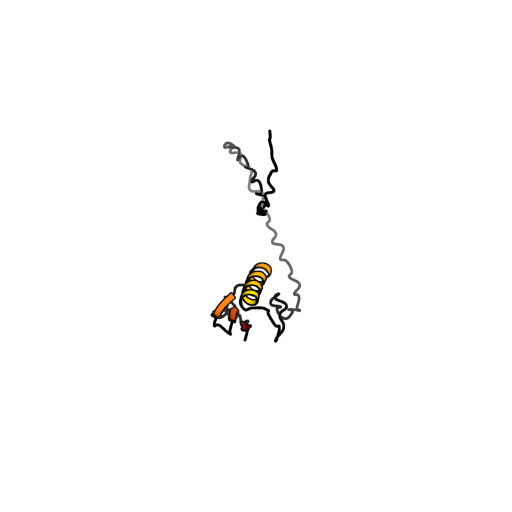
ATOM 749 N N . LYS A 1 96 ? -3.914 2.600 -5.243 1.00 95.25 96 LYS A N 1
ATOM 750 C CA . LYS A 1 96 ? -5.294 3.023 -5.491 1.00 95.25 96 LYS A CA 1
ATOM 751 C C . LYS A 1 96 ? -6.215 2.358 -4.486 1.00 95.25 96 LYS A C 1
ATOM 753 O O . LYS A 1 96 ? -6.125 1.151 -4.251 1.00 95.25 96 LYS A O 1
ATOM 758 N N . LEU A 1 97 ? -7.154 3.133 -3.956 1.00 95.38 97 LEU A N 1
ATOM 759 C CA . LEU A 1 97 ? -8.214 2.600 -3.116 1.00 95.38 97 LEU A CA 1
ATOM 760 C C . LEU A 1 97 ? -9.148 1.728 -3.962 1.00 95.38 97 LEU A C 1
ATOM 762 O O . LEU A 1 97 ? -9.767 2.208 -4.911 1.00 95.38 97 LEU A O 1
ATOM 766 N N . ALA A 1 98 ? -9.230 0.440 -3.635 1.00 94.00 98 ALA A N 1
ATOM 767 C CA . ALA A 1 98 ? -10.147 -0.486 -4.289 1.00 94.00 98 ALA A CA 1
ATOM 768 C C . ALA A 1 98 ? -11.499 -0.519 -3.569 1.00 94.00 98 ALA A C 1
ATOM 770 O O . ALA A 1 98 ? -12.544 -0.496 -4.219 1.00 94.00 98 ALA A O 1
ATOM 771 N N . LYS A 1 99 ? -11.488 -0.568 -2.230 1.00 92.38 99 LYS A N 1
ATOM 772 C CA . LYS A 1 99 ? -12.703 -0.583 -1.407 1.00 92.38 99 LYS A CA 1
ATOM 773 C C . LYS A 1 99 ? -12.420 -0.085 0.007 1.00 92.38 99 LYS A C 1
ATOM 775 O O . LYS A 1 99 ? -11.381 -0.391 0.579 1.00 92.38 99 LYS A O 1
ATOM 780 N N . SER A 1 100 ? -13.358 0.662 0.576 1.00 92.25 100 SER A N 1
ATOM 781 C CA . SER A 1 100 ? -13.266 1.192 1.937 1.00 92.25 100 SER A CA 1
ATOM 782 C C . SER A 1 100 ? -14.651 1.179 2.569 1.00 92.25 100 SER A C 1
ATOM 784 O O . SER A 1 100 ? -15.471 2.045 2.290 1.00 92.25 100 SER A O 1
ATOM 786 N N . ASP A 1 101 ? -14.912 0.186 3.412 1.00 90.50 101 ASP A N 1
ATOM 787 C CA . ASP A 1 101 ? -16.131 0.080 4.216 1.00 90.50 101 ASP A CA 1
ATOM 788 C C . ASP A 1 101 ? -15.811 0.375 5.690 1.00 90.50 101 ASP A C 1
ATOM 790 O O . ASP A 1 101 ? -14.663 0.634 6.056 1.00 90.50 101 ASP A O 1
ATOM 794 N N . ARG A 1 102 ? -16.808 0.286 6.579 1.00 86.88 102 ARG A N 1
ATOM 795 C CA . ARG A 1 102 ? -16.587 0.410 8.034 1.00 86.88 102 ARG A CA 1
ATOM 796 C C . ARG A 1 102 ? -15.682 -0.676 8.625 1.00 86.88 102 ARG A C 1
ATOM 798 O O . ARG A 1 102 ? -15.099 -0.449 9.671 1.00 86.88 102 ARG A O 1
ATOM 805 N N . LYS A 1 103 ? -15.590 -1.839 7.975 1.00 84.50 103 LYS A N 1
ATOM 806 C CA . LYS A 1 103 ? -14.776 -2.978 8.438 1.00 84.50 103 LYS A CA 1
ATOM 807 C C . LYS A 1 103 ? -13.555 -3.237 7.562 1.00 84.50 103 LYS A C 1
ATOM 809 O O . LYS A 1 103 ? -12.535 -3.690 8.036 1.00 84.50 103 LYS A O 1
ATOM 814 N N . ARG A 1 104 ? -13.655 -2.943 6.265 1.00 89.81 104 ARG A N 1
ATOM 815 C CA . ARG A 1 104 ? -12.653 -3.358 5.281 1.00 89.81 104 ARG A CA 1
ATOM 816 C C . ARG A 1 104 ? -11.962 -2.155 4.681 1.00 89.81 104 ARG A C 1
ATOM 818 O O . ARG A 1 104 ? -12.634 -1.224 4.239 1.00 89.81 104 ARG A O 1
ATOM 825 N N . TYR A 1 105 ? -10.645 -2.221 4.584 1.00 93.88 105 TYR A N 1
ATOM 826 C CA . TYR A 1 105 ? -9.851 -1.300 3.787 1.00 93.88 105 TYR A CA 1
ATOM 827 C C . TYR A 1 105 ? -9.013 -2.116 2.807 1.00 93.88 105 TYR A C 1
ATOM 829 O O . TYR A 1 105 ? -8.276 -3.016 3.202 1.00 93.88 105 TYR A O 1
ATOM 837 N N . VAL A 1 106 ? -9.201 -1.859 1.513 1.00 94.75 106 VAL A N 1
ATOM 838 C CA . VAL A 1 106 ? -8.542 -2.590 0.431 1.00 94.75 106 VAL A CA 1
ATOM 839 C C . VAL A 1 106 ? -7.887 -1.599 -0.512 1.00 94.75 106 VAL A C 1
ATOM 841 O O . VAL A 1 106 ? -8.574 -0.794 -1.152 1.00 94.75 106 VAL A O 1
ATOM 844 N N . VAL A 1 107 ? -6.571 -1.704 -0.639 1.00 94.81 107 VAL A N 1
ATOM 845 C CA . VAL A 1 107 ? -5.766 -0.953 -1.604 1.00 94.81 107 VAL A CA 1
ATOM 846 C C . VAL A 1 107 ? -5.079 -1.916 -2.556 1.00 94.81 107 VAL A C 1
ATOM 848 O O . VAL A 1 107 ? -4.815 -3.069 -2.224 1.00 94.81 107 VAL A O 1
ATOM 851 N N . ARG A 1 108 ? -4.820 -1.440 -3.765 1.00 94.06 108 ARG A N 1
ATOM 852 C CA . ARG A 1 108 ? -4.111 -2.180 -4.808 1.00 94.06 108 ARG A CA 1
ATOM 853 C C . ARG A 1 108 ? -3.031 -1.308 -5.413 1.00 94.06 108 ARG A C 1
ATOM 855 O O . ARG A 1 108 ? -3.152 -0.081 -5.376 1.00 94.06 108 ARG A O 1
ATOM 862 N N . CYS A 1 109 ? -2.062 -1.935 -6.059 1.00 92.75 109 CYS A N 1
ATOM 863 C CA . CYS A 1 109 ? -1.080 -1.225 -6.860 1.00 92.75 109 CYS A CA 1
ATOM 864 C C . CYS A 1 109 ? -1.724 -0.266 -7.877 1.00 92.75 109 CYS A C 1
ATOM 866 O O . CYS A 1 109 ? -2.723 -0.591 -8.536 1.00 92.75 109 CYS A O 1
ATOM 868 N N . SER A 1 110 ? -1.154 0.930 -8.032 1.00 92.62 110 SER A N 1
ATOM 869 C CA . SER A 1 110 ? -1.635 1.924 -9.003 1.00 92.62 110 SER A CA 1
ATOM 870 C C . SER A 1 110 ? -1.531 1.426 -10.452 1.00 92.62 110 SER A C 1
ATOM 872 O O . SER A 1 110 ? -2.418 1.733 -11.263 1.00 92.62 110 SER A O 1
ATOM 874 N N . GLN A 1 111 ? -0.504 0.615 -10.721 1.00 91.75 111 GLN A N 1
ATOM 875 C CA . GLN A 1 111 ? -0.153 -0.033 -11.986 1.00 91.75 111 GLN A CA 1
ATOM 876 C C . GLN A 1 111 ? -0.744 -1.446 -12.119 1.00 91.75 111 GLN A C 1
ATOM 878 O O . GLN A 1 111 ? -0.257 -2.265 -12.890 1.00 91.75 111 GLN A O 1
ATOM 883 N N . ALA A 1 112 ? -1.836 -1.762 -11.413 1.00 90.06 112 ALA A N 1
ATOM 884 C CA . ALA A 1 112 ? -2.478 -3.080 -11.520 1.00 90.06 112 ALA A CA 1
ATOM 885 C C . ALA A 1 112 ? -2.888 -3.469 -12.957 1.00 90.06 112 ALA A C 1
ATOM 887 O O . ALA A 1 112 ? -3.025 -4.647 -13.266 1.00 90.06 112 ALA A O 1
ATOM 888 N N . LYS A 1 113 ? -3.078 -2.487 -13.851 1.00 90.38 113 LYS A N 1
ATOM 889 C CA . LYS A 1 113 ? -3.346 -2.725 -15.281 1.00 90.38 113 LYS A CA 1
ATOM 890 C C . LYS A 1 113 ? -2.103 -3.138 -16.077 1.00 90.38 113 LYS A C 1
ATOM 892 O O . LYS A 1 113 ? -2.248 -3.730 -17.136 1.00 90.38 113 LYS A O 1
ATOM 897 N N . GLU A 1 114 ? -0.921 -2.812 -15.575 1.00 91.00 114 GLU A N 1
ATOM 898 C CA . GLU A 1 114 ? 0.382 -3.046 -16.209 1.00 91.00 114 GLU A CA 1
ATOM 899 C C . GLU A 1 114 ? 1.053 -4.321 -15.666 1.00 91.00 114 GLU A C 1
ATOM 901 O O . GLU A 1 114 ? 2.186 -4.620 -16.017 1.00 91.00 114 GLU A O 1
ATOM 906 N N . GLY A 1 115 ? 0.348 -5.092 -14.825 1.00 87.81 115 GLY A N 1
ATOM 907 C CA . GLY A 1 115 ? 0.820 -6.374 -14.286 1.00 87.81 115 GLY A CA 1
ATOM 908 C C . GLY A 1 115 ? 1.219 -6.347 -12.809 1.00 87.81 115 GLY A C 1
ATOM 909 O O . GLY A 1 115 ? 1.561 -7.385 -12.253 1.00 87.81 115 GLY A O 1
ATOM 910 N N . CYS A 1 116 ? 1.129 -5.196 -12.139 1.00 88.50 116 CYS A N 1
ATOM 911 C CA . CYS A 1 116 ? 1.450 -5.089 -10.718 1.00 88.50 116 CYS A CA 1
ATOM 912 C C . CYS A 1 116 ? 0.384 -5.778 -9.838 1.00 88.50 116 CYS A C 1
ATOM 914 O O . CYS A 1 116 ? -0.731 -5.275 -9.677 1.00 88.50 116 CYS A O 1
ATOM 916 N N . GLY A 1 117 ? 0.721 -6.943 -9.279 1.00 87.94 117 GLY A N 1
ATOM 917 C CA . GLY A 1 117 ? -0.231 -7.837 -8.605 1.00 87.94 117 GLY A CA 1
ATOM 918 C C . GLY A 1 117 ? -0.461 -7.586 -7.113 1.00 87.94 117 GLY A C 1
ATOM 919 O O . GLY A 1 117 ? -1.338 -8.225 -6.529 1.00 87.94 117 GLY A O 1
ATOM 920 N N . TRP A 1 118 ? 0.294 -6.685 -6.478 1.00 87.50 118 TRP A N 1
ATOM 921 C CA . TRP A 1 118 ? 0.193 -6.505 -5.031 1.00 87.50 118 TRP A CA 1
ATOM 922 C C . TRP A 1 118 ? -1.111 -5.798 -4.625 1.00 87.50 118 TRP A C 1
ATOM 924 O O . TRP A 1 118 ? -1.614 -4.879 -5.291 1.00 87.50 118 TRP A O 1
ATOM 934 N N . TYR A 1 119 ? -1.663 -6.237 -3.496 1.00 91.19 119 TYR A N 1
ATOM 935 C CA . TYR A 1 119 ? -2.803 -5.614 -2.839 1.00 91.19 119 TYR A CA 1
ATOM 936 C C . TYR A 1 119 ? -2.702 -5.805 -1.326 1.00 91.19 119 TYR A C 1
ATOM 938 O O . TYR A 1 119 ? -2.154 -6.795 -0.849 1.00 91.19 119 TYR A O 1
ATOM 946 N N . LEU A 1 120 ? -3.281 -4.874 -0.575 1.00 91.88 120 LEU A N 1
ATOM 947 C CA . LEU A 1 120 ? -3.410 -4.957 0.874 1.00 91.88 120 LEU A CA 1
ATOM 948 C C . LEU A 1 120 ? -4.887 -4.950 1.231 1.00 91.88 120 LEU A C 1
ATOM 950 O O . LEU A 1 120 ? -5.674 -4.166 0.692 1.00 91.88 120 LEU A O 1
ATOM 954 N N . ARG A 1 121 ? -5.267 -5.838 2.147 1.00 92.88 121 ARG A N 1
ATOM 955 C CA . ARG A 1 121 ? -6.633 -5.972 2.643 1.00 92.88 121 ARG A CA 1
ATOM 956 C C . ARG A 1 121 ? -6.621 -6.091 4.158 1.00 92.88 121 ARG A C 1
ATOM 958 O O . ARG A 1 121 ? -6.039 -7.029 4.689 1.00 92.88 121 ARG A O 1
ATOM 965 N N . THR A 1 122 ? -7.369 -5.220 4.821 1.00 92.56 122 THR A N 1
ATOM 966 C CA . THR A 1 122 ? -7.711 -5.353 6.241 1.00 92.56 122 THR A CA 1
ATOM 967 C C . THR A 1 122 ? -9.166 -5.794 6.410 1.00 92.56 122 THR A C 1
ATOM 969 O O . THR A 1 122 ? -9.995 -5.614 5.501 1.00 92.56 122 THR A O 1
ATOM 972 N N . ALA A 1 123 ? -9.454 -6.462 7.527 1.00 83.44 123 ALA A N 1
ATOM 973 C CA . ALA A 1 123 ? -10.719 -7.144 7.802 1.00 83.44 123 ALA A CA 1
ATOM 974 C C . ALA A 1 123 ? -11.477 -6.526 8.977 1.00 83.44 123 ALA A C 1
ATOM 976 O O . ALA A 1 123 ? -10.804 -6.070 9.923 1.00 83.44 123 ALA A O 1
#

Radius of gyration: 30.62 Å; chains: 1; bounding box: 55×64×91 Å

InterPro domains:
  IPR004332 Transposase, MuDR, plant [PF03108] (69-121)

pLDDT: mean 70.78, std 21.17, range [32.88, 95.38]

Foldseek 3Di:
DDDDDDDDDDDPDDDDDDDDDDDDDDDDPDDDDDDDDDDDPPDPVPPPPPPPPPDPPDDDDDDLQLPDDPPDDDPAPVRVVVSVVVSCVVVVFDKDFPDDDRFKTKIAGPCVVVPRGDMDMGD

Sequence (123 aa):
EEAEKEGTQEQAEKERTQQPEEQREDVDVGDGDNGNNGVGSAFDDHVEFQRVIVGCDYVDEWDDGMGLFIGQEFPSKEAVQEFVASSSHRNCFGYKLAKSDRKRYVVRCSQAKEGCGWYLRTA